Protein AF-A0A963FQL4-F1 (afdb_monomer_lite)

Secondary structure (DSSP, 8-state):
----PPPHHHHHHHHHHHHHTTS---HHHHHHHHT---HHHHHHHHHHHHHHHHTS--S--PPPPS-TTSS----

Foldseek 3Di:
DDDPADDLVLLLVQQVVCVVVLHHRDLVSSCVVVVHHDSVRNVVSNVVSVVVVVVPPDDRHDDDPPPPPPPPPDD

Radius of gyration: 13.34 Å; chains: 1; bounding box: 37×23×43 Å

Structure (mmCIF, N/CA/C/O backbone):
data_AF-A0A963FQL4-F1
#
_entry.id   AF-A0A963FQL4-F1
#
loop_
_atom_site.group_PDB
_atom_site.id
_atom_site.type_symbol
_atom_site.label_atom_id
_atom_site.label_alt_id
_atom_site.label_comp_id
_atom_site.label_asym_id
_atom_site.label_entity_id
_atom_site.label_seq_id
_atom_site.pdbx_PDB_ins_code
_atom_site.Cartn_x
_atom_site.Cartn_y
_atom_site.Cartn_z
_atom_site.occupancy
_atom_site.B_iso_or_equiv
_atom_site.auth_seq_id
_atom_site.auth_comp_id
_atom_site.auth_asym_id
_atom_site.auth_atom_id
_atom_site.pdbx_PDB_model_num
ATOM 1 N N . MET A 1 1 ? 7.310 -7.000 -26.865 1.00 39.25 1 MET A N 1
ATOM 2 C CA . MET A 1 1 ? 6.302 -6.278 -26.058 1.00 39.25 1 MET A CA 1
ATOM 3 C C . MET A 1 1 ? 6.846 -6.180 -24.644 1.00 39.25 1 MET A C 1
ATOM 5 O O . MET A 1 1 ? 7.082 -7.217 -24.036 1.00 39.25 1 MET A O 1
ATOM 9 N N . ALA A 1 2 ? 7.193 -4.973 -24.189 1.00 47.41 2 ALA A N 1
ATOM 10 C CA . ALA A 1 2 ? 7.768 -4.767 -22.862 1.00 47.41 2 ALA A CA 1
ATOM 11 C C . ALA A 1 2 ? 6.752 -5.228 -21.812 1.00 47.41 2 ALA A C 1
ATOM 13 O O . ALA A 1 2 ? 5.604 -4.792 -21.850 1.00 47.41 2 ALA A O 1
ATOM 14 N N . ARG A 1 3 ? 7.155 -6.144 -20.925 1.00 57.22 3 ARG A N 1
ATOM 15 C CA . ARG A 1 3 ? 6.349 -6.515 -19.757 1.00 57.22 3 ARG A CA 1
ATOM 16 C C . ARG A 1 3 ? 6.010 -5.209 -19.036 1.00 57.22 3 ARG A C 1
ATOM 18 O O . ARG A 1 3 ? 6.962 -4.521 -18.661 1.00 57.22 3 ARG A O 1
ATOM 25 N N . PRO A 1 4 ? 4.733 -4.819 -18.902 1.00 56.78 4 PRO A N 1
ATOM 26 C CA . PRO A 1 4 ? 4.409 -3.616 -18.158 1.00 56.78 4 PRO A CA 1
ATOM 27 C C . PRO A 1 4 ? 4.932 -3.836 -16.739 1.00 56.78 4 PRO A C 1
ATOM 29 O O . PRO A 1 4 ? 4.521 -4.767 -16.049 1.00 56.78 4 PRO A O 1
ATOM 32 N N . GLY A 1 5 ? 5.949 -3.061 -16.360 1.00 68.19 5 GLY A N 1
ATOM 33 C CA . GLY A 1 5 ? 6.445 -3.058 -14.993 1.00 68.19 5 GLY A CA 1
ATOM 34 C C . GLY A 1 5 ? 5.305 -2.675 -14.058 1.00 68.19 5 GLY A C 1
ATOM 35 O O . GLY A 1 5 ? 4.375 -1.980 -14.462 1.00 68.19 5 GLY A O 1
ATOM 36 N N . VAL A 1 6 ? 5.368 -3.135 -12.814 1.00 76.50 6 VAL A N 1
ATOM 37 C CA . VAL A 1 6 ? 4.367 -2.774 -11.808 1.00 76.50 6 VAL A CA 1
ATOM 38 C C . VAL A 1 6 ? 4.330 -1.256 -11.651 1.00 76.50 6 VAL A C 1
ATOM 40 O O . VAL A 1 6 ? 5.325 -0.647 -11.253 1.00 76.50 6 VAL A O 1
ATOM 43 N N . THR A 1 7 ? 3.194 -0.649 -11.991 1.00 83.94 7 THR A N 1
ATOM 44 C CA . THR A 1 7 ? 2.990 0.799 -11.897 1.00 83.94 7 THR A CA 1
ATOM 45 C C . THR A 1 7 ? 2.331 1.176 -10.576 1.00 83.94 7 THR A C 1
ATOM 47 O O . THR A 1 7 ? 1.721 0.347 -9.896 1.00 83.94 7 THR A O 1
ATOM 50 N N . ARG A 1 8 ? 2.415 2.464 -10.219 1.00 83.25 8 ARG A N 1
ATOM 51 C CA . ARG A 1 8 ? 1.724 3.002 -9.038 1.00 83.25 8 ARG A CA 1
ATOM 52 C C . ARG A 1 8 ? 0.222 2.708 -9.071 1.00 83.25 8 ARG A C 1
ATOM 54 O O . ARG A 1 8 ? -0.358 2.420 -8.037 1.00 83.25 8 ARG A O 1
ATOM 61 N N . GLU A 1 9 ? -0.398 2.782 -10.248 1.00 85.50 9 GLU A N 1
ATOM 62 C CA . GLU A 1 9 ? -1.845 2.614 -10.402 1.00 85.50 9 GLU A CA 1
ATOM 63 C C . GLU A 1 9 ? -2.247 1.176 -10.094 1.00 85.50 9 GLU A C 1
ATOM 65 O O . GLU A 1 9 ? -3.166 0.963 -9.312 1.00 85.50 9 GLU A O 1
ATOM 70 N N . MET A 1 10 ? -1.471 0.200 -10.577 1.00 87.31 10 MET A N 1
ATOM 71 C CA . MET A 1 10 ? -1.662 -1.212 -10.236 1.00 87.31 10 MET A CA 1
ATOM 72 C C . MET A 1 10 ? -1.522 -1.458 -8.727 1.00 87.31 10 MET A C 1
ATOM 74 O O . MET A 1 10 ? -2.271 -2.242 -8.152 1.00 87.31 10 MET A O 1
ATOM 78 N N . ILE A 1 11 ? -0.573 -0.781 -8.070 1.00 87.56 11 ILE A N 1
ATOM 79 C CA . ILE A 1 11 ? -0.380 -0.875 -6.614 1.00 87.56 11 ILE A CA 1
ATOM 80 C C . ILE A 1 11 ? -1.590 -0.310 -5.864 1.00 87.56 11 ILE A C 1
ATOM 82 O O . ILE A 1 11 ? -2.059 -0.937 -4.917 1.00 87.56 11 ILE A O 1
ATOM 86 N N . PHE A 1 12 ? -2.098 0.847 -6.287 1.00 88.31 12 PHE A N 1
ATOM 87 C CA . PHE A 1 12 ? -3.260 1.492 -5.676 1.00 88.31 12 PHE A CA 1
ATOM 88 C C . PHE A 1 12 ? -4.527 0.659 -5.868 1.00 88.31 12 PHE A C 1
ATOM 90 O O . PHE A 1 12 ? -5.273 0.466 -4.914 1.00 88.31 12 PHE A O 1
ATOM 97 N N . GLU A 1 13 ? -4.746 0.121 -7.067 1.00 89.38 13 GLU A N 1
ATOM 98 C CA . GLU A 1 13 ? -5.888 -0.743 -7.367 1.00 89.38 13 GLU A CA 1
ATOM 99 C C . GLU A 1 13 ? -5.839 -2.038 -6.547 1.00 89.38 13 GLU A C 1
ATOM 101 O O . GLU A 1 13 ? -6.832 -2.429 -5.937 1.00 89.38 13 GLU A O 1
ATOM 106 N N . ALA A 1 14 ? -4.666 -2.676 -6.455 1.00 89.06 14 ALA A N 1
ATOM 107 C CA . ALA A 1 14 ? -4.484 -3.857 -5.618 1.00 89.06 14 ALA A CA 1
ATOM 108 C C . ALA A 1 14 ? -4.711 -3.545 -4.131 1.00 89.06 14 ALA A C 1
ATOM 110 O O . ALA A 1 14 ? -5.342 -4.338 -3.432 1.00 89.06 14 ALA A O 1
ATOM 111 N N . ALA A 1 15 ? -4.223 -2.400 -3.644 1.00 87.25 15 ALA A N 1
ATOM 112 C CA . ALA A 1 15 ? -4.431 -1.974 -2.266 1.00 87.25 15 ALA A CA 1
ATOM 113 C C . ALA A 1 15 ? -5.915 -1.697 -1.967 1.00 87.25 15 ALA A C 1
ATOM 115 O O . ALA A 1 15 ? -6.416 -2.166 -0.946 1.00 87.25 15 ALA A O 1
ATOM 116 N N . ASP A 1 16 ? -6.623 -1.017 -2.876 1.00 87.12 16 ASP A N 1
ATOM 117 C CA . ASP A 1 16 ? -8.062 -0.752 -2.771 1.00 87.12 16 ASP A CA 1
ATOM 118 C C . ASP A 1 16 ? -8.869 -2.049 -2.779 1.00 87.12 16 ASP A C 1
ATOM 120 O O . ASP A 1 16 ? -9.702 -2.258 -1.903 1.00 87.12 16 ASP A O 1
ATOM 124 N N . ALA A 1 17 ? -8.565 -2.971 -3.696 1.00 88.00 17 ALA A N 1
ATOM 125 C CA . ALA A 1 17 ? -9.218 -4.274 -3.757 1.00 88.00 17 ALA A CA 1
ATOM 126 C C . ALA A 1 17 ? -9.065 -5.050 -2.438 1.00 88.00 17 ALA A C 1
ATOM 128 O O . ALA A 1 17 ? -10.051 -5.547 -1.902 1.00 88.00 17 ALA A O 1
ATOM 129 N N . ILE A 1 18 ? -7.853 -5.102 -1.874 1.00 85.81 18 ILE A N 1
ATOM 130 C CA . ILE A 1 18 ? -7.594 -5.782 -0.595 1.00 85.81 18 ILE A CA 1
ATOM 131 C C . ILE A 1 18 ? -8.326 -5.077 0.560 1.00 85.81 18 ILE A C 1
ATOM 133 O O . ILE A 1 18 ? -8.906 -5.742 1.416 1.00 85.81 18 ILE A O 1
ATOM 137 N N . ALA A 1 19 ? -8.343 -3.744 0.576 1.00 83.31 19 ALA A N 1
ATOM 138 C CA . ALA A 1 19 ? -9.044 -2.975 1.599 1.00 83.31 19 ALA A CA 1
ATOM 139 C C . ALA A 1 19 ? -10.566 -3.165 1.534 1.00 83.31 19 ALA A C 1
ATOM 141 O O . ALA A 1 19 ? -11.210 -3.337 2.565 1.00 83.31 19 ALA A O 1
ATOM 142 N N . ARG A 1 20 ? -11.140 -3.217 0.326 1.00 81.31 20 ARG A N 1
ATOM 143 C CA . ARG A 1 20 ? -12.560 -3.528 0.095 1.00 81.31 20 ARG A CA 1
ATOM 144 C C . ARG A 1 20 ? -12.938 -4.943 0.513 1.00 81.31 20 ARG A C 1
ATOM 146 O O . ARG A 1 20 ? -14.078 -5.174 0.898 1.00 81.31 20 ARG A O 1
ATOM 153 N N . GLU A 1 21 ? -11.993 -5.879 0.459 1.00 82.62 21 GLU A N 1
ATOM 154 C CA . GLU A 1 21 ? -12.148 -7.229 1.012 1.00 82.62 21 GLU A CA 1
ATOM 155 C C . GLU A 1 21 ? -12.135 -7.238 2.559 1.00 82.62 21 GLU A C 1
ATOM 157 O O . GLU A 1 21 ? -12.271 -8.302 3.161 1.00 82.62 21 GLU A O 1
ATOM 162 N N . GLY A 1 22 ? -11.954 -6.086 3.222 1.00 78.75 22 GLY A N 1
ATOM 163 C CA . GLY A 1 22 ? -11.818 -5.979 4.680 1.00 78.75 22 GLY A CA 1
ATOM 164 C C . GLY A 1 22 ? -10.464 -6.480 5.191 1.00 78.75 22 GLY A C 1
ATOM 165 O O . GLY A 1 22 ? -10.314 -6.814 6.367 1.00 78.75 22 GLY A O 1
ATOM 166 N N . ARG A 1 23 ? -9.471 -6.588 4.302 1.00 80.50 23 ARG A N 1
ATOM 167 C CA . ARG A 1 23 ? -8.131 -7.099 4.603 1.00 80.50 23 ARG A CA 1
ATOM 168 C C . ARG A 1 23 ? -7.118 -5.962 4.590 1.00 80.50 23 ARG A C 1
ATOM 170 O O . ARG A 1 23 ? -7.277 -4.964 3.898 1.00 80.50 23 ARG A O 1
ATOM 177 N N . THR A 1 24 ? -6.020 -6.132 5.321 1.00 79.12 24 THR A N 1
ATOM 178 C CA . THR A 1 24 ? -4.950 -5.128 5.364 1.00 79.12 24 THR A CA 1
ATOM 179 C C . THR A 1 24 ? -4.088 -5.197 4.097 1.00 79.12 24 THR A C 1
ATOM 181 O O . THR A 1 24 ? -3.395 -6.203 3.896 1.00 79.12 24 THR A O 1
ATOM 184 N N . PRO A 1 25 ? -4.045 -4.143 3.259 1.00 83.00 25 PRO A N 1
ATOM 185 C CA . PRO A 1 25 ? -3.128 -4.096 2.130 1.00 83.00 25 PRO A CA 1
ATOM 186 C C . PRO A 1 25 ? -1.693 -3.974 2.643 1.00 83.00 25 PRO A C 1
ATOM 188 O O . PRO A 1 25 ? -1.313 -3.019 3.325 1.00 83.00 25 PRO A O 1
ATOM 191 N N . THR A 1 26 ? -0.889 -4.988 2.335 1.00 85.44 26 THR A N 1
ATOM 192 C CA . THR A 1 26 ? 0.534 -5.069 2.680 1.00 85.44 26 THR A CA 1
ATOM 193 C C . THR A 1 26 ? 1.365 -5.204 1.41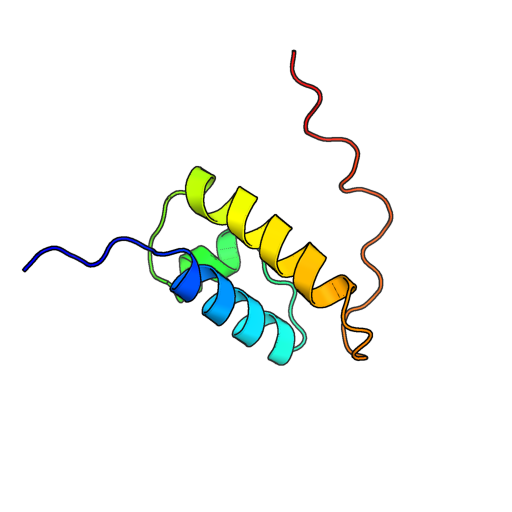3 1.00 85.44 26 THR A C 1
ATOM 195 O O . THR A 1 26 ? 0.867 -5.650 0.379 1.00 85.44 26 THR A O 1
ATOM 198 N N . VAL A 1 27 ? 2.655 -4.868 1.496 1.00 84.81 27 VAL A N 1
ATOM 199 C CA . VAL A 1 27 ? 3.595 -5.016 0.371 1.00 84.81 27 VAL A CA 1
ATOM 200 C C . VAL A 1 27 ? 3.570 -6.440 -0.186 1.00 84.81 27 VAL A C 1
ATOM 202 O O . VAL A 1 27 ? 3.585 -6.624 -1.398 1.00 84.81 27 VAL A O 1
ATOM 205 N N . LEU A 1 28 ? 3.477 -7.446 0.691 1.00 84.62 28 LEU A N 1
ATOM 206 C CA . LEU A 1 28 ? 3.374 -8.845 0.291 1.00 84.62 28 LEU A CA 1
ATOM 207 C C . LEU A 1 28 ? 2.055 -9.133 -0.435 1.00 84.62 28 LEU A C 1
ATOM 209 O O . LEU A 1 28 ? 2.092 -9.685 -1.526 1.00 84.62 28 LEU A O 1
ATOM 213 N N . ALA A 1 29 ? 0.913 -8.716 0.122 1.00 85.56 29 ALA A N 1
ATOM 214 C CA . ALA A 1 29 ? -0.399 -8.965 -0.477 1.00 85.56 29 ALA A CA 1
ATOM 215 C C . ALA A 1 29 ? -0.552 -8.298 -1.854 1.00 85.56 29 ALA A C 1
ATOM 217 O O . ALA A 1 29 ? -1.105 -8.892 -2.774 1.00 85.56 29 ALA A O 1
ATOM 218 N N . ILE A 1 30 ? -0.006 -7.092 -2.018 1.00 87.00 30 ILE A N 1
ATOM 219 C CA . ILE A 1 30 ? 0.018 -6.393 -3.306 1.00 87.00 30 ILE A CA 1
ATOM 220 C C . ILE A 1 30 ? 0.932 -7.124 -4.288 1.00 87.00 30 ILE A C 1
ATOM 222 O O . ILE A 1 30 ? 0.553 -7.337 -5.433 1.00 87.00 30 ILE A O 1
ATOM 226 N N . ARG A 1 31 ? 2.115 -7.564 -3.849 1.00 86.00 31 ARG A N 1
ATOM 227 C CA . ARG A 1 31 ? 3.050 -8.300 -4.709 1.00 86.00 31 ARG A CA 1
ATOM 228 C C . ARG A 1 31 ? 2.485 -9.647 -5.161 1.00 86.00 31 ARG A C 1
ATOM 230 O O . ARG A 1 31 ? 2.662 -10.009 -6.317 1.00 86.00 31 ARG A O 1
ATOM 237 N N . GLU A 1 32 ? 1.795 -10.354 -4.269 1.00 85.94 32 GLU A N 1
ATOM 238 C CA . GLU A 1 32 ? 1.058 -11.590 -4.561 1.00 85.94 32 GLU A CA 1
ATOM 239 C C . GLU A 1 32 ? -0.050 -11.333 -5.589 1.00 85.94 32 GLU A C 1
ATOM 241 O O . GLU A 1 32 ? -0.140 -12.039 -6.589 1.00 85.94 32 GLU A O 1
ATOM 246 N N . ARG A 1 33 ? -0.848 -10.271 -5.396 1.00 84.56 33 ARG A N 1
ATOM 247 C CA . ARG A 1 33 ? -1.935 -9.884 -6.311 1.00 84.56 33 ARG A CA 1
ATOM 248 C C . ARG A 1 33 ? -1.420 -9.508 -7.702 1.00 84.56 33 ARG A C 1
ATOM 250 O O . ARG A 1 33 ? -2.040 -9.859 -8.699 1.00 84.56 33 ARG A O 1
ATOM 257 N N . LEU A 1 34 ? -0.305 -8.782 -7.762 1.00 84.00 34 LEU A N 1
ATOM 258 C CA . LEU A 1 34 ? 0.293 -8.288 -9.004 1.00 84.00 34 LEU A CA 1
ATOM 259 C C . LEU A 1 34 ? 1.243 -9.299 -9.664 1.00 84.00 34 LEU A C 1
ATOM 261 O O . LEU A 1 34 ? 1.689 -9.071 -10.787 1.00 84.00 34 LEU A O 1
ATOM 265 N N . GLY A 1 35 ? 1.581 -10.398 -8.983 1.00 79.62 35 GLY A N 1
ATOM 266 C CA . GLY A 1 35 ? 2.519 -11.412 -9.472 1.00 79.62 35 GLY A CA 1
ATOM 267 C C . GLY A 1 35 ? 3.962 -10.913 -9.633 1.00 79.62 35 GLY A C 1
ATOM 268 O O . GLY A 1 35 ? 4.767 -11.550 -10.312 1.00 79.62 35 GLY A O 1
ATOM 269 N N . GLY A 1 36 ? 4.307 -9.762 -9.047 1.00 76.12 36 GLY A N 1
ATOM 270 C CA . GLY A 1 36 ? 5.605 -9.117 -9.226 1.00 76.12 36 GLY A CA 1
ATOM 271 C C . GLY A 1 36 ? 5.667 -7.705 -8.647 1.00 76.12 36 GLY A C 1
ATOM 272 O O . GLY A 1 36 ? 4.702 -7.209 -8.073 1.00 76.12 36 GLY A O 1
ATOM 273 N N . GLY A 1 37 ? 6.827 -7.059 -8.792 1.00 72.56 37 GLY A N 1
ATOM 274 C CA . GLY A 1 37 ? 7.077 -5.688 -8.334 1.00 72.56 37 GLY A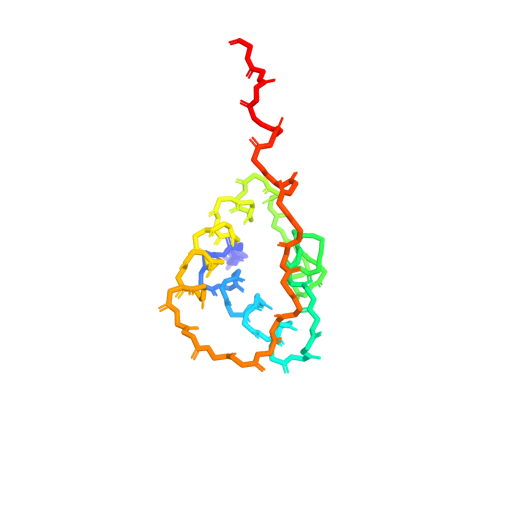 CA 1
ATOM 275 C C . GLY A 1 37 ? 8.118 -5.606 -7.220 1.00 72.56 37 GLY A C 1
ATOM 276 O O . GLY A 1 37 ? 8.158 -6.438 -6.313 1.00 72.56 37 GLY A O 1
ATOM 277 N N . SER A 1 38 ? 8.981 -4.592 -7.294 1.00 75.12 38 SER A N 1
ATOM 278 C CA . SER A 1 38 ? 10.001 -4.367 -6.273 1.00 75.12 38 SER A CA 1
ATOM 279 C C . SER A 1 38 ? 9.361 -3.819 -4.994 1.00 75.12 38 SER A C 1
ATOM 281 O O . SER A 1 38 ? 8.612 -2.842 -5.069 1.00 75.12 38 SER A O 1
ATOM 283 N N . PRO A 1 39 ? 9.688 -4.363 -3.808 1.00 75.75 39 PRO A N 1
ATOM 284 C CA . PRO A 1 39 ? 9.184 -3.842 -2.537 1.00 75.75 39 PRO A CA 1
ATOM 285 C C . PRO A 1 39 ? 9.551 -2.366 -2.337 1.00 75.75 39 PRO A C 1
ATOM 287 O O . PRO A 1 39 ? 8.737 -1.609 -1.823 1.00 75.75 39 PRO A O 1
ATOM 290 N N . ASN A 1 40 ? 10.704 -1.922 -2.851 1.00 80.38 40 ASN A N 1
ATOM 291 C CA . ASN A 1 40 ? 11.096 -0.507 -2.837 1.00 80.38 40 ASN A CA 1
ATOM 292 C C . ASN A 1 40 ? 10.154 0.408 -3.631 1.00 80.38 40 ASN A C 1
ATOM 294 O O . ASN A 1 40 ? 10.069 1.591 -3.327 1.00 80.38 40 ASN A O 1
ATOM 298 N N . THR A 1 41 ? 9.453 -0.118 -4.635 1.00 83.62 41 THR A N 1
ATOM 299 C CA . THR A 1 41 ? 8.449 0.633 -5.398 1.00 83.62 41 THR A CA 1
ATOM 300 C C . THR A 1 41 ? 7.094 0.576 -4.700 1.00 83.62 41 THR A C 1
ATOM 302 O O . THR A 1 41 ? 6.392 1.578 -4.627 1.00 83.62 41 THR A O 1
ATOM 305 N N . ILE A 1 42 ? 6.730 -0.579 -4.138 1.00 85.06 42 ILE A N 1
ATOM 306 C CA . ILE A 1 42 ? 5.423 -0.783 -3.500 1.00 85.06 42 ILE A CA 1
ATOM 307 C C . ILE A 1 42 ? 5.319 -0.018 -2.178 1.00 85.06 42 ILE A C 1
ATOM 309 O O . ILE A 1 42 ? 4.295 0.608 -1.940 1.00 85.06 42 ILE A O 1
ATOM 313 N N . SER A 1 43 ? 6.358 -0.024 -1.336 1.00 83.69 43 SER A N 1
ATOM 314 C CA . SER A 1 43 ? 6.347 0.637 -0.023 1.00 83.69 43 SER A CA 1
ATOM 315 C C . SER A 1 43 ? 5.931 2.118 -0.065 1.00 83.69 43 SER A C 1
ATOM 317 O O . SER A 1 43 ? 4.957 2.453 0.609 1.00 83.69 43 SER A O 1
ATOM 319 N N . PRO A 1 44 ? 6.577 3.009 -0.849 1.00 85.62 44 PRO A N 1
ATOM 320 C CA . PRO A 1 44 ? 6.192 4.422 -0.884 1.00 85.62 44 PRO A CA 1
ATOM 321 C C . PRO A 1 44 ? 4.792 4.636 -1.475 1.00 85.62 44 PRO A C 1
ATOM 323 O O . PRO A 1 44 ? 4.047 5.492 -1.006 1.00 85.62 44 PRO A O 1
ATOM 326 N N . HIS A 1 45 ? 4.395 3.838 -2.470 1.00 85.62 45 HIS A N 1
ATOM 327 C CA . HIS A 1 45 ? 3.056 3.922 -3.056 1.00 85.62 45 HIS A CA 1
ATOM 328 C C . HIS A 1 45 ? 1.966 3.418 -2.106 1.00 85.62 45 HIS A C 1
ATOM 330 O O . HIS A 1 45 ? 0.888 4.000 -2.061 1.00 85.62 45 HIS A O 1
ATOM 336 N N . LEU A 1 46 ? 2.249 2.387 -1.309 1.00 85.12 46 LEU A N 1
ATOM 337 C CA . LEU A 1 46 ? 1.334 1.882 -0.292 1.00 85.12 46 LEU A CA 1
ATOM 338 C C . LEU A 1 46 ? 1.122 2.906 0.826 1.00 85.12 46 LEU A C 1
ATOM 340 O O . LEU A 1 46 ? -0.008 3.077 1.270 1.00 85.12 46 LEU A O 1
ATOM 344 N N . VAL A 1 47 ? 2.178 3.598 1.265 1.00 84.06 47 VAL A N 1
ATOM 345 C CA . VAL A 1 47 ? 2.052 4.692 2.243 1.00 84.06 47 VAL A CA 1
ATOM 346 C C . VAL A 1 47 ? 1.188 5.817 1.674 1.00 84.06 47 VAL A C 1
ATOM 348 O O . VAL A 1 47 ? 0.204 6.183 2.303 1.00 84.06 47 VAL A O 1
ATOM 351 N N . ALA A 1 48 ? 1.465 6.275 0.449 1.00 86.38 48 ALA A N 1
ATOM 352 C CA . ALA A 1 48 ? 0.666 7.317 -0.200 1.00 86.38 48 ALA A CA 1
ATOM 353 C C . ALA A 1 48 ? -0.811 6.913 -0.389 1.00 86.38 48 ALA A C 1
ATOM 355 O O . ALA A 1 48 ? -1.707 7.737 -0.221 1.00 86.38 48 ALA A O 1
ATOM 356 N N . TRP A 1 49 ? -1.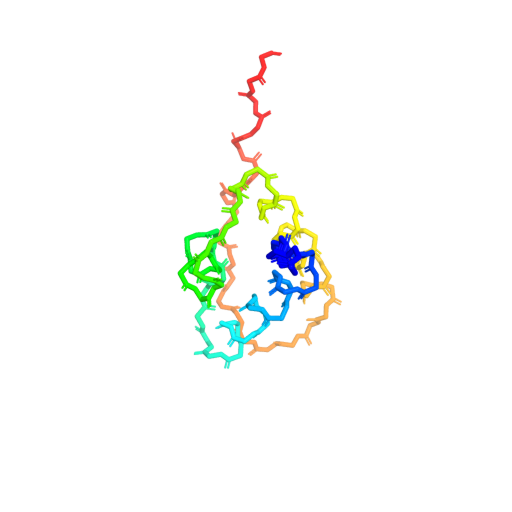080 5.643 -0.720 1.00 86.88 49 TRP A N 1
ATOM 357 C CA . TRP A 1 49 ? -2.446 5.116 -0.783 1.00 86.88 49 TRP A CA 1
ATOM 358 C C . TRP A 1 49 ? -3.117 5.161 0.594 1.00 86.88 49 TRP A C 1
ATOM 360 O O . TRP A 1 49 ? -4.259 5.601 0.687 1.00 86.88 49 TRP A O 1
ATOM 370 N N . LYS A 1 50 ? -2.410 4.765 1.664 1.00 79.44 50 LYS A N 1
ATOM 371 C CA . LYS A 1 50 ? -2.940 4.804 3.036 1.00 79.44 50 LYS A CA 1
ATOM 372 C C . LYS A 1 50 ? -3.277 6.222 3.467 1.00 79.44 50 LYS A C 1
ATOM 374 O O . LYS A 1 50 ? -4.405 6.439 3.877 1.00 79.44 50 LYS A O 1
ATOM 379 N N . GLU A 1 51 ? -2.374 7.181 3.286 1.00 80.62 51 GLU A N 1
ATOM 380 C CA . GLU A 1 51 ? -2.626 8.588 3.634 1.00 80.62 51 GLU A CA 1
ATOM 381 C C . GLU A 1 51 ? -3.847 9.149 2.887 1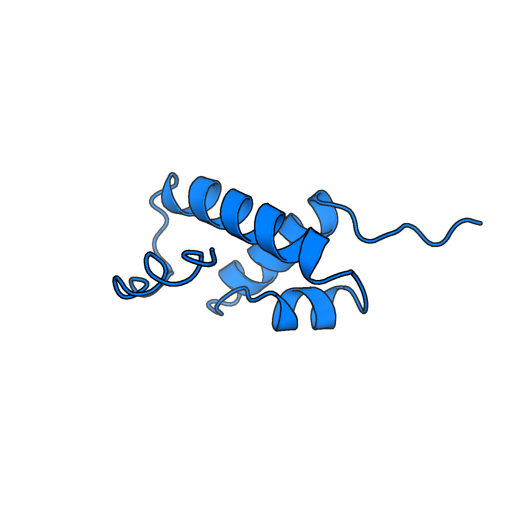.00 80.62 51 GLU A C 1
ATOM 383 O O . GLU A 1 51 ? -4.683 9.852 3.455 1.00 80.62 51 GLU A O 1
ATOM 388 N N . GLN A 1 52 ? -3.992 8.794 1.607 1.00 79.19 52 GLN A N 1
ATOM 389 C CA . GLN A 1 52 ? -5.118 9.227 0.781 1.00 79.19 52 GLN A CA 1
ATOM 390 C C . GLN A 1 52 ? -6.444 8.548 1.167 1.00 79.19 52 GLN A C 1
ATOM 392 O O . GLN A 1 52 ? -7.508 9.131 0.943 1.00 79.19 52 GLN A O 1
ATOM 397 N N . ASN A 1 53 ? -6.391 7.341 1.739 1.00 74.06 53 ASN A N 1
ATOM 398 C CA . ASN A 1 53 ? -7.568 6.604 2.194 1.00 74.06 53 ASN A CA 1
ATOM 399 C C . ASN A 1 53 ? -7.929 6.907 3.660 1.00 74.06 53 ASN A C 1
ATOM 401 O O . ASN A 1 53 ? -9.106 6.954 3.979 1.00 74.06 53 ASN A O 1
ATOM 405 N N . GLU A 1 54 ? -6.963 7.203 4.534 1.00 63.56 54 GLU A N 1
ATOM 406 C CA . GLU A 1 54 ? -7.195 7.694 5.903 1.00 63.56 54 GLU A CA 1
ATOM 407 C C . GLU A 1 54 ? -7.825 9.092 5.905 1.00 63.56 54 GLU A C 1
ATOM 409 O O . GLU A 1 54 ? -8.677 9.391 6.739 1.00 63.56 54 GLU A O 1
ATOM 414 N N . ALA A 1 55 ? -7.482 9.934 4.924 1.00 58.19 55 ALA A N 1
ATOM 415 C CA . ALA A 1 55 ? -8.138 11.225 4.719 1.00 58.19 55 ALA A CA 1
ATOM 416 C C . ALA A 1 55 ? -9.614 11.104 4.280 1.00 58.19 55 ALA A C 1
ATOM 418 O O . ALA A 1 55 ? -10.350 12.093 4.319 1.00 58.19 55 ALA A O 1
ATOM 419 N N . LYS A 1 56 ? -10.067 9.912 3.861 1.00 52.41 56 LYS A N 1
ATOM 420 C CA . LYS A 1 56 ? -11.471 9.616 3.563 1.00 52.41 56 LYS A CA 1
ATOM 421 C C . LYS A 1 56 ? -12.056 8.815 4.731 1.00 52.41 56 LYS A C 1
ATOM 423 O O . LYS A 1 56 ? -11.818 7.614 4.813 1.00 52.41 56 LYS A O 1
ATOM 428 N N . PRO A 1 57 ? -12.840 9.429 5.632 1.00 45.78 57 PRO A N 1
ATOM 429 C CA . PRO A 1 57 ? -13.472 8.698 6.721 1.00 45.78 57 PRO A CA 1
ATOM 430 C C . PRO A 1 57 ? -14.544 7.768 6.136 1.00 45.78 57 PRO A C 1
ATOM 432 O O . PRO A 1 57 ? -15.676 8.179 5.899 1.00 45.78 57 PRO A O 1
ATOM 435 N N . ALA A 1 58 ? -14.169 6.525 5.838 1.00 45.38 58 ALA A N 1
ATOM 436 C CA . ALA A 1 58 ? -15.060 5.494 5.317 1.00 45.38 58 ALA A CA 1
ATOM 437 C C . ALA A 1 58 ? -14.761 4.138 5.986 1.00 45.38 58 ALA A C 1
ATOM 439 O O . ALA A 1 58 ? -14.192 3.219 5.407 1.00 45.38 58 ALA A O 1
ATOM 440 N N . GLU A 1 59 ? -15.139 4.062 7.260 1.00 47.41 59 GLU A N 1
ATOM 441 C CA . GLU A 1 59 ? -15.976 2.998 7.840 1.00 47.41 59 GLU A CA 1
ATOM 442 C C . GLU A 1 59 ? -15.527 1.515 7.835 1.00 47.41 59 GLU A C 1
ATOM 444 O O . GLU A 1 59 ? -16.278 0.680 8.333 1.00 47.41 59 GLU A O 1
ATOM 449 N N . SER A 1 60 ? -14.334 1.109 7.378 1.00 44.62 60 SER A N 1
ATOM 450 C CA . SER A 1 60 ? -13.986 -0.331 7.462 1.00 44.62 60 SER A CA 1
ATOM 451 C C . SER A 1 60 ? -12.508 -0.708 7.561 1.00 44.62 60 SER A C 1
ATOM 453 O O . SER A 1 60 ? -12.065 -1.688 6.967 1.00 44.62 60 SER A O 1
ATOM 455 N N . LEU A 1 61 ? -11.720 0.015 8.356 1.00 49.56 61 LEU A N 1
ATOM 456 C CA . LEU A 1 61 ? -10.412 -0.490 8.778 1.00 49.56 61 LEU A CA 1
ATOM 457 C C . LEU A 1 61 ? -10.332 -0.432 10.307 1.00 49.56 61 LEU A C 1
ATOM 459 O O . LEU A 1 61 ? -10.537 0.646 10.868 1.00 49.56 61 LEU A O 1
ATOM 463 N N . PRO A 1 62 ? -10.078 -1.558 11.011 1.00 47.56 62 PRO A N 1
ATOM 464 C CA . PRO A 1 62 ? -9.784 -1.491 12.435 1.00 47.56 62 PRO A CA 1
ATOM 465 C C . PRO A 1 62 ? -8.584 -0.553 12.629 1.00 47.56 62 PRO A C 1
ATOM 467 O O . PRO A 1 62 ? -7.673 -0.571 11.791 1.00 47.56 62 PRO A O 1
ATOM 470 N N . PRO A 1 63 ? -8.596 0.286 13.681 1.00 46.97 63 PRO A N 1
ATOM 471 C CA . PRO A 1 63 ? -7.600 1.329 13.873 1.00 46.97 63 PRO A CA 1
ATOM 472 C C . PRO A 1 63 ? -6.216 0.696 13.808 1.00 46.97 63 PRO A C 1
ATOM 474 O O . PRO A 1 63 ? -5.921 -0.241 14.558 1.00 46.97 63 PRO A O 1
ATOM 477 N N . LEU A 1 64 ? -5.382 1.162 12.873 1.00 46.72 64 LEU A N 1
ATOM 478 C CA . LEU 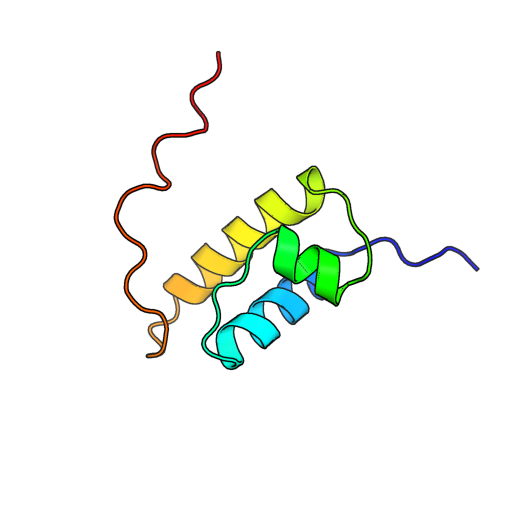A 1 64 ? -3.979 0.788 12.897 1.00 46.72 64 LEU A CA 1
ATOM 479 C C . LEU A 1 64 ? -3.436 1.236 14.262 1.00 46.72 64 LEU A C 1
ATOM 481 O O . LEU A 1 64 ? -3.571 2.414 14.593 1.00 46.72 64 LEU A O 1
ATOM 485 N N . PRO A 1 65 ? -2.857 0.329 15.067 1.00 45.84 65 PRO A N 1
ATOM 486 C CA . PRO A 1 65 ? -2.214 0.731 16.304 1.00 45.84 65 PRO A CA 1
ATOM 487 C C . PRO A 1 65 ? -1.055 1.669 15.964 1.00 45.84 65 PRO A C 1
ATOM 489 O O . PRO A 1 65 ? -0.401 1.491 14.932 1.00 45.84 65 PRO A O 1
ATOM 492 N N . ASP A 1 66 ? -0.798 2.627 16.853 1.00 45.94 66 ASP A N 1
ATOM 493 C CA . ASP A 1 66 ? 0.216 3.695 16.847 1.00 45.94 66 ASP A CA 1
ATOM 494 C C . ASP A 1 66 ? 1.695 3.266 16.618 1.00 45.94 66 ASP A C 1
ATOM 496 O O . ASP A 1 66 ? 2.625 3.909 17.094 1.00 45.94 66 ASP A O 1
ATOM 500 N N . SER A 1 67 ? 1.984 2.168 15.915 1.00 43.81 67 SER A N 1
ATOM 501 C CA . SER A 1 67 ? 3.304 1.521 15.870 1.00 43.81 67 SER A CA 1
ATOM 502 C C . SER A 1 67 ? 4.057 1.595 14.538 1.00 43.81 67 SER A C 1
ATOM 504 O O . SER A 1 67 ? 5.155 1.050 14.454 1.00 43.81 67 SER A O 1
ATOM 506 N N . VAL A 1 68 ? 3.568 2.290 13.501 1.00 50.50 68 VAL A N 1
ATOM 507 C CA . VAL A 1 68 ? 4.347 2.435 12.243 1.00 50.50 68 VAL A CA 1
ATOM 508 C C . VAL A 1 68 ? 5.1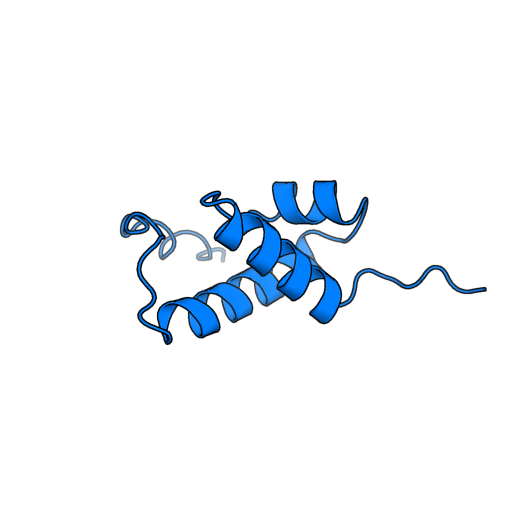98 3.715 12.181 1.00 50.50 68 VAL A C 1
ATOM 510 O O . VAL A 1 68 ? 5.916 3.919 11.207 1.00 50.50 68 VAL A O 1
ATOM 513 N N . GLN A 1 69 ? 5.214 4.545 13.232 1.00 42.19 69 GLN A N 1
ATOM 514 C CA . GLN A 1 69 ? 6.089 5.729 13.290 1.00 42.19 69 GLN A CA 1
ATOM 515 C C . GLN A 1 69 ? 7.552 5.435 13.695 1.00 42.19 69 GLN A C 1
ATOM 517 O O . GLN A 1 69 ? 8.383 6.337 13.635 1.00 42.19 69 GLN A O 1
ATOM 522 N N . SER A 1 70 ? 7.935 4.200 14.056 1.00 34.84 70 SER A N 1
ATOM 523 C CA . SER A 1 70 ? 9.270 3.945 14.644 1.00 34.84 70 SER A CA 1
ATOM 524 C C . SER A 1 70 ? 10.341 3.290 13.758 1.00 34.84 70 SER A C 1
ATOM 526 O O . SER A 1 70 ? 11.444 3.072 14.252 1.00 34.84 70 SER A O 1
ATOM 528 N N . ALA A 1 71 ? 10.113 3.004 12.472 1.00 43.69 71 ALA A N 1
ATOM 529 C CA . ALA A 1 71 ? 11.060 2.182 11.694 1.00 43.69 71 ALA A CA 1
ATOM 530 C C . ALA A 1 71 ? 11.619 2.814 10.406 1.00 43.69 71 ALA A C 1
ATOM 532 O O . ALA A 1 71 ? 11.850 2.115 9.424 1.00 43.69 71 ALA A O 1
ATOM 533 N N . MET A 1 72 ? 11.904 4.118 10.407 1.00 39.31 72 MET A N 1
ATOM 534 C CA . MET A 1 72 ? 12.859 4.694 9.440 1.00 39.31 72 MET A CA 1
ATOM 535 C C . MET A 1 72 ? 13.917 5.590 10.088 1.00 39.31 72 MET A C 1
ATOM 537 O O . MET A 1 72 ? 14.491 6.475 9.465 1.00 39.31 72 MET A O 1
ATOM 541 N N . ARG A 1 73 ? 14.248 5.277 11.346 1.00 42.69 73 ARG A N 1
ATOM 542 C CA . ARG A 1 73 ? 15.523 5.661 11.948 1.00 42.69 73 ARG A CA 1
ATOM 543 C C . ARG A 1 73 ? 16.591 4.625 11.594 1.00 42.69 73 ARG A C 1
ATOM 545 O O . ARG A 1 73 ? 16.782 3.688 12.357 1.00 42.69 73 ARG A O 1
ATOM 552 N N . GLN A 1 74 ? 17.259 4.800 10.457 1.00 36.75 74 GLN A N 1
ATOM 553 C CA . GLN A 1 74 ? 18.624 4.324 10.163 1.00 36.75 74 GLN A CA 1
ATOM 554 C C . GLN A 1 74 ? 19.177 5.298 9.103 1.00 36.75 74 GLN A C 1
ATOM 556 O O . GLN A 1 74 ? 18.563 5.403 8.047 1.00 36.75 74 GLN A O 1
ATOM 561 N N . VAL A 1 75 ? 20.230 6.101 9.289 1.00 35.44 75 VAL A N 1
ATOM 562 C CA . VAL A 1 75 ? 21.343 6.205 10.254 1.00 35.44 75 VAL A CA 1
ATOM 563 C C . VAL A 1 75 ? 21.607 7.689 10.508 1.00 35.44 75 VAL A C 1
ATOM 565 O O . VAL A 1 75 ? 21.490 8.462 9.532 1.00 35.44 75 VAL A O 1
#

pLDDT: mean 70.3, std 18.16, range [34.84, 89.38]

Sequence (75 aa):
MARPGVTREMIFEAADAIAREGRTPTVLAIRERLGGGSPNTISPHLVAWKEQNEAKPAESLPPLPDSVQSAMRQV